Protein AF-A0A177A694-F1 (afdb_monomer_lite)

Structure (mmCIF, N/CA/C/O backbone):
data_AF-A0A177A694-F1
#
_entry.id   AF-A0A177A694-F1
#
loop_
_atom_site.group_PDB
_atom_site.id
_atom_site.type_symbol
_atom_site.label_atom_id
_atom_site.label_alt_id
_atom_site.label_comp_id
_atom_site.label_asym_id
_atom_site.label_entity_id
_atom_site.label_seq_id
_atom_site.pdbx_PDB_ins_code
_atom_site.Cartn_x
_atom_site.Cartn_y
_atom_site.Cartn_z
_atom_site.occupancy
_atom_site.B_iso_or_equiv
_atom_site.auth_seq_id
_atom_site.auth_comp_id
_atom_site.auth_asym_id
_atom_site.auth_atom_id
_atom_site.pdbx_PDB_model_num
ATOM 1 N N . MET A 1 1 ? -14.728 -11.538 -2.551 1.00 58.84 1 MET A N 1
ATOM 2 C CA . MET A 1 1 ? -14.208 -10.748 -1.412 1.00 58.84 1 MET A CA 1
ATOM 3 C C . MET A 1 1 ? -14.975 -11.056 -0.121 1.00 58.84 1 MET A C 1
ATOM 5 O O . MET A 1 1 ? -15.724 -10.217 0.362 1.00 58.84 1 MET A O 1
ATOM 9 N N . THR A 1 2 ? -14.828 -12.260 0.438 1.00 71.44 2 THR A N 1
ATOM 10 C CA . THR A 1 2 ? -15.515 -12.631 1.696 1.00 71.44 2 THR A CA 1
ATOM 11 C C . THR A 1 2 ?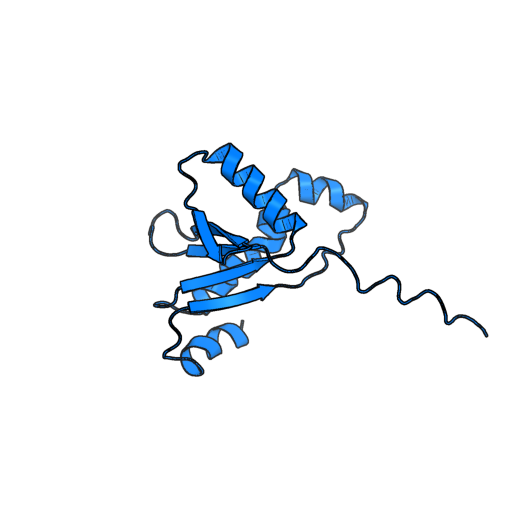 -14.615 -12.390 2.909 1.00 71.44 2 THR A C 1
ATOM 13 O O . THR A 1 2 ? -15.070 -11.843 3.903 1.00 71.44 2 THR A O 1
ATOM 16 N N . LEU A 1 3 ? -13.315 -12.686 2.786 1.00 77.69 3 LEU A N 1
ATOM 17 C CA . LEU A 1 3 ? -12.338 -12.555 3.872 1.00 77.69 3 LEU A CA 1
ATOM 18 C C . LEU A 1 3 ? -12.179 -11.106 4.368 1.00 77.69 3 LEU A C 1
ATOM 20 O O . LEU A 1 3 ? -12.255 -10.853 5.562 1.00 77.69 3 LEU A O 1
ATOM 24 N N . CYS A 1 4 ? -12.020 -10.145 3.453 1.00 84.56 4 CYS A N 1
ATOM 25 C CA . CYS A 1 4 ? -11.772 -8.736 3.791 1.00 84.56 4 CYS A CA 1
ATOM 26 C C . CYS A 1 4 ? -12.934 -8.103 4.564 1.00 84.56 4 CYS A C 1
ATOM 28 O O . CYS A 1 4 ? -12.708 -7.309 5.470 1.00 84.56 4 CYS A O 1
ATOM 30 N N . ARG A 1 5 ? -14.168 -8.522 4.259 1.00 84.50 5 ARG A N 1
ATOM 31 C CA . ARG A 1 5 ? -15.379 -8.043 4.938 1.00 84.50 5 ARG A CA 1
ATOM 32 C C . ARG A 1 5 ? -15.486 -8.542 6.378 1.00 84.50 5 ARG A C 1
ATOM 34 O O . ARG A 1 5 ? -16.058 -7.851 7.207 1.00 84.50 5 ARG A O 1
ATOM 41 N N . MET A 1 6 ? -14.903 -9.702 6.682 1.00 87.25 6 MET A N 1
ATOM 42 C CA . MET A 1 6 ? -14.892 -10.256 8.041 1.00 87.25 6 MET A CA 1
ATOM 43 C C . MET A 1 6 ? -13.881 -9.552 8.953 1.00 87.25 6 MET A C 1
ATOM 45 O O . MET A 1 6 ? -14.015 -9.607 10.171 1.00 87.25 6 MET A O 1
ATOM 49 N N . VAL A 1 7 ? -12.864 -8.887 8.395 1.00 86.12 7 VAL A N 1
ATOM 50 C CA . VAL A 1 7 ? -11.809 -8.225 9.179 1.00 86.12 7 VAL A CA 1
ATOM 51 C C . VAL A 1 7 ? -12.364 -7.171 10.151 1.00 86.12 7 VAL A C 1
ATOM 53 O O . VAL A 1 7 ? -12.038 -7.268 11.333 1.00 86.12 7 VAL A O 1
ATOM 56 N N . PRO A 1 8 ? -13.211 -6.203 9.735 1.00 84.38 8 PRO A N 1
ATOM 57 C CA . PRO A 1 8 ? -13.824 -5.261 10.674 1.00 84.38 8 PRO A CA 1
ATOM 58 C C . PRO A 1 8 ? -14.607 -5.929 11.809 1.00 84.38 8 PRO A C 1
ATOM 60 O O . PRO A 1 8 ? -14.597 -5.424 12.927 1.00 84.38 8 PRO A O 1
ATOM 63 N N . GLU A 1 9 ? -15.287 -7.042 11.524 1.00 86.69 9 GLU A N 1
ATOM 64 C CA . GLU A 1 9 ? -16.129 -7.749 12.495 1.00 86.69 9 GLU A CA 1
ATOM 65 C C . GLU A 1 9 ? -15.291 -8.517 13.521 1.00 86.69 9 GLU A C 1
ATOM 67 O O . GLU A 1 9 ? -15.571 -8.475 14.717 1.00 86.69 9 GLU A O 1
ATOM 72 N N . LEU A 1 10 ? -14.242 -9.202 13.059 1.00 89.38 10 LEU A N 1
ATOM 73 C CA . LEU A 1 10 ? -13.354 -10.001 13.905 1.00 89.38 10 LEU A CA 1
ATOM 74 C C . LEU A 1 10 ? -12.368 -9.141 14.700 1.00 89.38 10 LEU A C 1
ATOM 76 O O . LEU A 1 10 ? -11.948 -9.527 15.790 1.00 89.38 10 LEU A O 1
ATOM 80 N N . PHE A 1 11 ? -12.001 -7.976 14.165 1.00 87.19 11 PHE A N 1
ATOM 81 C CA . PHE A 1 11 ? -10.968 -7.107 14.723 1.00 87.19 11 PHE A CA 1
ATOM 82 C C . PHE A 1 11 ? -11.445 -5.648 14.854 1.00 87.19 11 PHE A C 1
ATOM 84 O O . PHE A 1 11 ? -10.816 -4.734 14.312 1.00 87.19 11 PHE A O 1
ATOM 91 N N . PRO A 1 12 ? -12.525 -5.384 15.613 1.00 87.12 12 PRO A N 1
ATOM 92 C CA . PRO A 1 12 ? -13.201 -4.082 15.631 1.00 87.12 12 PRO A CA 1
ATOM 93 C C . PRO A 1 12 ? -12.375 -2.944 16.250 1.00 87.12 12 PRO A C 1
ATOM 95 O O . PRO A 1 12 ? -12.703 -1.773 16.077 1.00 87.12 12 PRO A O 1
ATOM 98 N N . HIS A 1 13 ? -11.313 -3.268 16.990 1.00 89.38 13 HIS A N 1
ATOM 99 C CA . HIS A 1 13 ? -10.477 -2.291 17.699 1.00 89.38 13 HIS A CA 1
ATOM 100 C C . HIS A 1 13 ? -9.070 -2.149 17.117 1.00 89.38 13 HIS A C 1
ATOM 102 O O . HIS A 1 13 ? -8.253 -1.397 17.654 1.00 89.38 13 HIS A O 1
ATOM 108 N N . VAL A 1 14 ? -8.771 -2.857 16.027 1.00 89.31 14 VAL A N 1
ATOM 109 C CA . VAL A 1 14 ? -7.504 -2.687 15.320 1.00 89.31 14 VAL A CA 1
ATOM 110 C C . VAL A 1 14 ? -7.494 -1.304 14.678 1.00 89.31 14 VAL A C 1
ATOM 112 O O . VAL A 1 14 ? -8.445 -0.931 14.000 1.00 89.31 14 VAL A O 1
ATOM 115 N N . ARG A 1 15 ? -6.429 -0.532 14.915 1.00 89.81 15 ARG A N 1
ATOM 116 C CA . ARG A 1 15 ? -6.238 0.810 14.332 1.00 89.81 15 ARG A CA 1
ATOM 117 C C . ARG A 1 15 ? -5.376 0.791 13.077 1.00 89.81 15 ARG A C 1
ATOM 119 O O . ARG A 1 15 ? -5.558 1.635 12.208 1.00 89.81 15 ARG A O 1
ATOM 126 N N . GLN A 1 16 ? -4.473 -0.177 12.994 1.00 91.19 16 GLN A N 1
ATOM 127 C CA . GLN A 1 16 ? -3.554 -0.360 11.885 1.00 91.19 16 GLN A CA 1
ATOM 128 C C . GLN A 1 16 ? -3.575 -1.826 11.472 1.00 91.19 16 GLN A C 1
ATOM 130 O O . GLN A 1 16 ? -3.440 -2.709 12.319 1.00 91.19 16 GLN A O 1
ATOM 135 N N . LEU A 1 17 ? -3.777 -2.070 10.185 1.00 91.44 17 LEU A N 1
ATOM 136 C CA . LEU A 1 17 ? -3.782 -3.400 9.606 1.00 91.44 17 LEU A CA 1
ATOM 137 C C . LEU A 1 17 ? -2.674 -3.503 8.566 1.00 91.44 17 LEU A C 1
ATOM 139 O O . LEU A 1 17 ? -2.749 -2.871 7.511 1.00 91.44 17 LEU A O 1
ATOM 143 N N . ASP A 1 18 ? -1.699 -4.354 8.859 1.00 91.56 18 ASP A N 1
ATOM 144 C CA . ASP A 1 18 ? -0.606 -4.652 7.947 1.00 91.56 18 ASP A CA 1
ATOM 145 C C . ASP A 1 18 ? -0.897 -5.964 7.220 1.00 91.56 18 ASP A C 1
ATOM 147 O O . ASP A 1 18 ? -1.131 -7.002 7.844 1.00 91.56 18 ASP A O 1
ATOM 151 N N . ILE A 1 19 ? -0.900 -5.922 5.892 1.00 90.19 19 ILE A N 1
ATOM 152 C CA . ILE A 1 19 ? -1.158 -7.081 5.040 1.00 90.19 19 ILE A CA 1
ATOM 153 C C . ILE A 1 19 ? 0.062 -7.291 4.160 1.00 90.19 19 ILE A C 1
ATOM 155 O O . ILE A 1 19 ? 0.432 -6.412 3.390 1.00 90.19 19 ILE A O 1
ATOM 159 N N . ASN A 1 20 ? 0.670 -8.470 4.246 1.00 88.75 20 ASN A N 1
ATOM 160 C CA . ASN A 1 20 ? 1.774 -8.846 3.373 1.00 88.75 20 ASN A CA 1
ATOM 161 C C . ASN A 1 20 ? 1.256 -9.698 2.213 1.00 88.75 20 ASN A C 1
ATOM 163 O O . ASN A 1 20 ? 0.677 -10.764 2.438 1.00 88.75 20 ASN A O 1
ATOM 167 N N . ILE A 1 21 ? 1.447 -9.225 0.982 1.00 83.06 21 ILE A N 1
ATOM 168 C CA . ILE A 1 21 ? 0.999 -9.905 -0.231 1.00 83.06 21 ILE A CA 1
ATOM 169 C C . ILE A 1 21 ? 2.194 -10.580 -0.890 1.00 83.06 21 ILE A C 1
ATOM 171 O O . ILE A 1 21 ? 3.087 -9.938 -1.442 1.00 83.06 21 ILE A O 1
ATOM 175 N N . LEU A 1 22 ? 2.163 -11.910 -0.868 1.00 78.06 22 LEU A N 1
ATOM 176 C CA . LEU A 1 22 ? 3.105 -12.765 -1.577 1.00 78.06 22 LEU A CA 1
ATOM 177 C C . LEU A 1 22 ? 2.405 -13.327 -2.810 1.00 78.06 22 LEU A C 1
ATOM 179 O O . LEU A 1 22 ? 1.366 -13.978 -2.691 1.00 78.06 22 LEU A O 1
ATOM 183 N N . GLY A 1 23 ? 2.963 -13.084 -3.991 1.00 70.31 23 GLY A N 1
ATOM 184 C CA . GLY A 1 23 ? 2.379 -13.556 -5.240 1.00 70.31 23 GLY A CA 1
ATOM 185 C C . GLY A 1 23 ? 3.424 -13.709 -6.332 1.00 70.31 23 GLY A C 1
ATOM 186 O O . GLY A 1 23 ? 4.311 -12.881 -6.468 1.00 70.31 23 GLY A O 1
ATOM 187 N N . GLU A 1 24 ? 3.328 -14.773 -7.119 1.00 70.75 24 GLU A N 1
ATOM 188 C CA . GLU A 1 24 ? 4.153 -14.959 -8.311 1.00 70.75 24 GLU A CA 1
ATOM 189 C C . GLU A 1 24 ? 3.306 -14.623 -9.541 1.00 70.75 24 GLU A C 1
ATOM 191 O O . GLU A 1 24 ? 2.282 -15.265 -9.791 1.00 70.75 24 GLU A O 1
ATOM 196 N N . LEU A 1 25 ? 3.725 -13.631 -10.330 1.00 66.31 25 LEU A N 1
ATOM 197 C CA . LEU A 1 25 ? 3.101 -13.383 -11.625 1.00 66.31 25 LEU A CA 1
ATOM 198 C C . LEU A 1 25 ? 3.704 -14.297 -12.684 1.00 66.31 25 LEU A C 1
ATOM 200 O O . LEU A 1 25 ? 4.781 -14.050 -13.221 1.00 66.31 25 LEU A O 1
ATOM 204 N N . ARG A 1 26 ? 2.952 -15.334 -13.046 1.00 68.00 26 ARG A N 1
ATOM 205 C CA . ARG A 1 26 ? 3.267 -16.181 -14.199 1.00 68.00 26 ARG A CA 1
ATOM 206 C C . ARG A 1 26 ? 2.717 -15.546 -15.466 1.00 68.00 26 ARG A C 1
ATOM 208 O O . ARG A 1 26 ? 1.629 -15.885 -15.930 1.00 68.00 26 ARG A O 1
ATOM 215 N N . LEU A 1 27 ? 3.463 -14.588 -16.002 1.00 62.62 27 LEU A N 1
ATOM 216 C CA . LEU A 1 27 ? 3.139 -13.967 -17.283 1.00 62.62 27 LEU A CA 1
ATOM 217 C C . LEU A 1 27 ? 3.554 -14.893 -18.425 1.00 62.62 27 LEU A C 1
ATOM 219 O O . LEU A 1 27 ? 4.589 -15.560 -18.361 1.00 62.62 27 LEU A O 1
ATOM 223 N N . ARG A 1 28 ? 2.758 -14.928 -19.498 1.00 66.56 28 ARG A N 1
ATOM 224 C CA . ARG A 1 28 ? 3.186 -15.624 -20.713 1.00 66.56 28 ARG A CA 1
ATOM 225 C C . ARG A 1 28 ? 4.385 -14.873 -21.314 1.00 66.56 28 ARG A C 1
ATOM 227 O O . ARG A 1 28 ? 4.380 -13.637 -21.264 1.00 66.56 28 ARG A O 1
ATOM 234 N N . PRO A 1 29 ? 5.394 -15.565 -21.874 1.00 63.53 29 PRO A N 1
ATOM 235 C CA . PRO A 1 29 ? 6.631 -14.929 -22.343 1.00 63.53 29 PRO A CA 1
ATOM 236 C C . PRO A 1 29 ? 6.413 -13.779 -23.337 1.00 63.53 29 PRO A C 1
ATOM 238 O O . PRO A 1 29 ? 7.114 -12.775 -23.290 1.00 63.53 29 PRO A O 1
ATOM 241 N N . ASP A 1 30 ? 5.404 -13.905 -24.195 1.00 67.50 30 ASP A N 1
ATOM 242 C CA . ASP A 1 30 ? 4.980 -12.918 -25.193 1.00 67.50 30 ASP A CA 1
ATOM 243 C C . ASP A 1 30 ? 4.288 -11.683 -24.591 1.00 67.50 30 ASP A C 1
ATOM 245 O O . ASP A 1 30 ? 4.237 -10.632 -25.222 1.00 67.50 30 ASP A O 1
ATOM 249 N N . THR A 1 31 ? 3.787 -11.788 -23.360 1.00 61.62 31 THR A N 1
ATOM 250 C CA . THR A 1 31 ? 3.075 -10.708 -22.654 1.00 61.62 31 THR A CA 1
ATOM 251 C C . THR A 1 31 ? 3.924 -9.992 -21.606 1.00 61.62 31 THR A C 1
ATOM 253 O O . THR A 1 31 ? 3.553 -8.908 -21.163 1.00 61.62 31 THR A O 1
ATOM 256 N N . HIS A 1 32 ? 5.070 -10.556 -21.216 1.00 63.00 32 HIS A N 1
ATOM 257 C CA . HIS A 1 32 ? 5.889 -10.046 -20.113 1.00 63.00 32 HIS A CA 1
ATOM 258 C C . HIS A 1 32 ? 6.388 -8.611 -20.356 1.00 63.00 32 HIS A C 1
ATOM 260 O O . HIS A 1 32 ? 6.212 -7.725 -19.521 1.00 63.00 32 HIS A O 1
ATOM 266 N N . SER A 1 33 ? 6.957 -8.357 -21.535 1.00 61.44 33 SER A N 1
ATOM 267 C CA . SER A 1 33 ? 7.435 -7.031 -21.942 1.00 61.44 33 SER A CA 1
ATOM 268 C C . SER A 1 33 ? 6.293 -6.019 -22.078 1.00 61.44 33 SER A C 1
ATOM 270 O O . SER A 1 33 ? 6.438 -4.870 -21.663 1.00 61.44 33 SER A O 1
ATOM 272 N N . THR A 1 34 ? 5.138 -6.443 -22.589 1.00 57.22 34 THR A N 1
ATOM 273 C CA . THR A 1 34 ? 3.952 -5.594 -22.768 1.00 57.22 34 THR A CA 1
ATOM 274 C C . THR A 1 34 ? 3.298 -5.208 -21.440 1.00 57.22 34 THR A C 1
ATOM 276 O O . THR A 1 34 ? 2.945 -4.047 -21.249 1.00 57.22 34 THR A O 1
ATOM 279 N N . VAL A 1 35 ? 3.183 -6.145 -20.493 1.00 60.72 35 VAL A N 1
ATOM 280 C CA . VAL A 1 35 ? 2.633 -5.888 -19.152 1.00 60.72 35 VAL A CA 1
ATOM 281 C C . VAL A 1 35 ? 3.521 -4.905 -18.390 1.00 60.72 35 VAL A C 1
ATOM 283 O O . VAL A 1 35 ? 3.014 -3.966 -17.786 1.00 60.72 35 VAL A O 1
ATOM 286 N N . ILE A 1 36 ? 4.845 -5.041 -18.467 1.00 63.56 36 ILE A N 1
ATOM 287 C CA . ILE A 1 36 ? 5.760 -4.089 -17.820 1.00 63.56 36 ILE A CA 1
ATOM 288 C C . ILE A 1 36 ? 5.682 -2.699 -18.478 1.00 63.56 36 ILE A C 1
ATOM 290 O O . ILE A 1 36 ? 5.643 -1.688 -17.771 1.00 63.56 36 ILE A O 1
ATOM 294 N N . ALA A 1 37 ? 5.627 -2.639 -19.813 1.00 56.34 37 ALA A N 1
ATOM 295 C CA . ALA A 1 37 ? 5.622 -1.385 -20.569 1.00 56.34 37 ALA A CA 1
ATOM 296 C C . ALA A 1 37 ? 4.325 -0.569 -20.417 1.00 56.34 37 ALA A C 1
ATOM 298 O O . ALA A 1 37 ? 4.376 0.657 -20.448 1.00 56.34 37 ALA A O 1
ATOM 299 N N . LEU A 1 38 ? 3.174 -1.220 -20.222 1.00 54.00 38 LEU A N 1
ATOM 300 C CA . LEU A 1 38 ? 1.858 -0.564 -20.170 1.00 54.00 38 LEU A CA 1
ATOM 301 C C . LEU A 1 38 ? 1.386 -0.201 -18.753 1.00 54.00 38 LEU A C 1
ATOM 303 O O . LEU A 1 38 ? 0.196 -0.008 -18.531 1.00 54.00 38 LEU A O 1
ATOM 307 N N . GLY A 1 39 ? 2.289 -0.140 -17.770 1.00 60.44 39 GLY A N 1
ATOM 308 C CA . GLY A 1 39 ? 1.887 0.106 -16.378 1.00 60.44 39 GLY A CA 1
ATOM 309 C C . GLY A 1 39 ? 1.199 -1.098 -15.729 1.00 60.44 39 GLY A C 1
ATOM 310 O O . GLY A 1 39 ? 0.595 -0.974 -14.669 1.00 60.44 39 GLY A O 1
ATOM 311 N N . GLY A 1 40 ? 1.341 -2.288 -16.313 1.00 65.94 40 GLY A N 1
ATOM 312 C CA . GLY A 1 40 ? 0.730 -3.512 -15.812 1.00 65.94 40 GLY A CA 1
ATOM 313 C C . GLY A 1 40 ? 1.206 -3.911 -14.420 1.00 65.94 40 GLY A C 1
ATOM 314 O O . GLY A 1 40 ? 0.494 -4.642 -13.756 1.00 65.94 40 GLY A O 1
ATOM 315 N N . ILE A 1 41 ? 2.328 -3.391 -13.911 1.00 68.00 41 ILE A N 1
ATOM 316 C CA . ILE A 1 41 ? 2.652 -3.549 -12.485 1.00 68.00 41 ILE A CA 1
ATOM 317 C C . ILE A 1 41 ? 1.578 -2.890 -11.607 1.00 68.00 41 ILE A C 1
ATOM 319 O O . ILE A 1 41 ? 1.100 -3.520 -10.671 1.00 68.00 41 ILE A O 1
ATOM 323 N N . GLU A 1 42 ? 1.149 -1.665 -11.922 1.00 72.56 42 GLU A N 1
ATOM 324 C CA . GLU A 1 42 ? 0.078 -1.005 -11.169 1.00 72.56 42 GLU A CA 1
ATOM 325 C C . GLU A 1 42 ? -1.244 -1.742 -11.357 1.00 72.56 42 GLU A C 1
ATOM 327 O O . GLU A 1 42 ? -1.878 -2.125 -10.383 1.00 72.56 42 GLU A O 1
ATOM 332 N N . THR A 1 43 ? -1.641 -2.029 -12.595 1.00 72.88 43 THR A N 1
ATOM 333 C CA . THR A 1 43 ? -2.941 -2.668 -12.842 1.00 72.88 43 THR A CA 1
ATOM 334 C C . THR A 1 43 ? -3.020 -4.095 -12.292 1.00 72.88 43 THR A C 1
ATOM 336 O O . THR A 1 43 ? -4.039 -4.475 -11.725 1.00 72.88 43 THR A O 1
ATOM 339 N N . VAL A 1 44 ? -1.962 -4.898 -12.442 1.00 75.12 44 VAL A N 1
ATOM 340 C CA . VAL A 1 44 ? -1.972 -6.321 -12.067 1.00 75.12 44 VAL A CA 1
ATOM 341 C C . VAL A 1 44 ? -1.745 -6.514 -10.569 1.00 75.12 44 VAL A C 1
ATOM 343 O O . VAL A 1 44 ? -2.394 -7.378 -9.982 1.00 75.12 44 VAL A O 1
ATOM 346 N N . PHE A 1 45 ? -0.859 -5.734 -9.937 1.00 78.31 45 PHE A N 1
ATOM 347 C CA . PHE A 1 45 ? -0.636 -5.848 -8.492 1.00 78.31 45 PHE A CA 1
ATOM 348 C C . PHE A 1 45 ? -1.554 -4.947 -7.677 1.00 78.31 45 PHE A C 1
ATOM 350 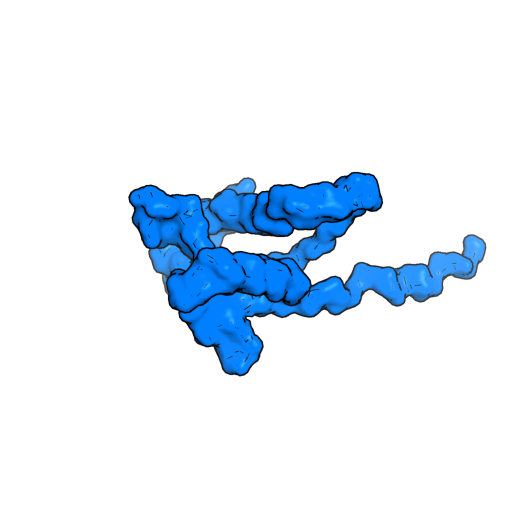O O . PHE A 1 45 ? -2.126 -5.415 -6.696 1.00 78.31 45 PHE A O 1
ATOM 357 N N . LEU A 1 46 ? -1.690 -3.669 -8.045 1.00 85.81 46 LEU A N 1
ATOM 358 C CA . LEU A 1 46 ? -2.460 -2.725 -7.237 1.00 85.81 46 LEU A CA 1
ATOM 359 C C . LEU A 1 46 ? -3.956 -2.879 -7.469 1.00 85.81 46 LEU A C 1
ATOM 361 O O . LEU A 1 46 ? -4.674 -2.840 -6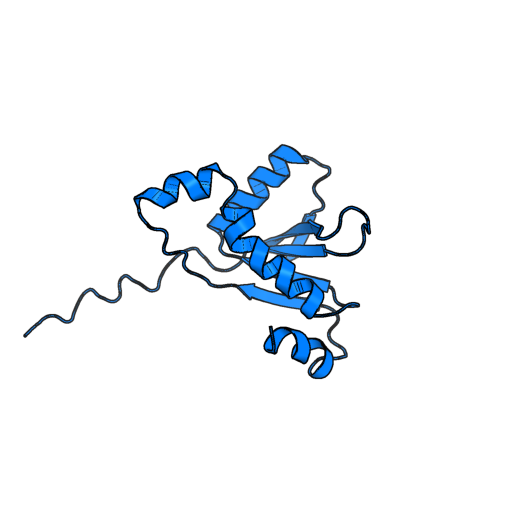.487 1.00 85.81 46 LEU A O 1
ATOM 365 N N . GLY A 1 47 ? -4.435 -3.158 -8.684 1.00 86.50 47 GLY A N 1
ATOM 366 C CA . GLY A 1 47 ? -5.878 -3.294 -8.954 1.00 86.50 47 GLY A CA 1
ATOM 367 C C . GLY A 1 47 ? -6.633 -4.175 -7.937 1.00 86.50 47 GLY A C 1
ATOM 368 O O . GLY A 1 47 ? -7.558 -3.694 -7.284 1.00 86.50 47 GLY A O 1
ATOM 369 N N . PRO A 1 48 ? -6.200 -5.426 -7.684 1.00 86.19 48 PRO A N 1
ATOM 370 C CA . PRO A 1 48 ? -6.816 -6.272 -6.657 1.00 86.19 48 PRO A CA 1
ATOM 371 C C . PRO A 1 48 ? -6.716 -5.717 -5.224 1.00 86.19 48 PRO A C 1
ATOM 373 O O . PRO A 1 48 ? -7.582 -5.987 -4.391 1.00 86.19 48 PRO A O 1
ATOM 376 N N . ILE A 1 49 ? -5.656 -4.964 -4.916 1.00 89.50 49 ILE A N 1
ATOM 377 C CA . ILE A 1 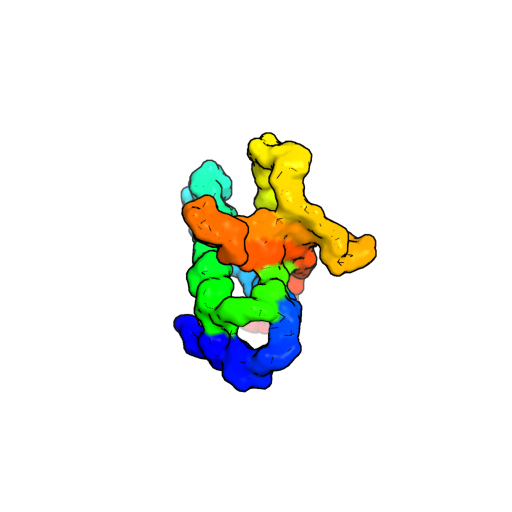49 ? -5.474 -4.287 -3.624 1.00 89.50 49 ILE A CA 1
ATOM 378 C C . ILE A 1 49 ? -6.450 -3.114 -3.507 1.00 89.50 49 ILE A C 1
ATOM 380 O O . ILE A 1 49 ? -7.077 -2.938 -2.464 1.00 89.50 49 ILE A O 1
ATOM 384 N N . GLU A 1 50 ? -6.610 -2.344 -4.578 1.00 90.06 50 GLU A N 1
ATOM 385 C CA . GLU A 1 50 ? -7.516 -1.205 -4.659 1.00 90.06 50 GLU A CA 1
ATOM 386 C C . GLU A 1 50 ? -8.981 -1.649 -4.523 1.00 90.06 50 GLU A C 1
ATOM 388 O O . GLU A 1 50 ? -9.753 -0.969 -3.855 1.00 90.06 50 GLU A O 1
ATOM 393 N N . ASP A 1 51 ? -9.340 -2.838 -5.018 1.00 88.19 51 ASP A N 1
ATOM 394 C CA . ASP A 1 51 ? -10.642 -3.469 -4.752 1.00 88.19 51 ASP A CA 1
ATOM 395 C C . ASP A 1 51 ? -10.783 -3.947 -3.293 1.00 88.19 51 ASP A C 1
ATOM 397 O O . ASP A 1 51 ? -11.861 -3.884 -2.691 1.00 88.19 51 ASP A O 1
ATOM 401 N N . MET A 1 52 ? -9.692 -4.449 -2.706 1.00 89.94 52 MET A N 1
ATOM 402 C CA . MET A 1 52 ? -9.669 -5.005 -1.353 1.00 89.94 52 MET A CA 1
ATOM 403 C C . MET A 1 52 ? -9.812 -3.935 -0.267 1.00 89.94 52 MET A C 1
ATOM 405 O O . MET A 1 52 ? -10.545 -4.149 0.701 1.00 89.94 52 MET A O 1
ATOM 409 N N . VAL A 1 53 ? -9.092 -2.816 -0.381 1.00 90.75 53 VAL A N 1
ATOM 410 C CA . VAL A 1 53 ? -8.989 -1.802 0.683 1.00 90.75 53 VAL A CA 1
ATOM 411 C C . VAL A 1 53 ? -10.356 -1.239 1.098 1.00 90.75 53 VAL A C 1
ATOM 413 O O . VAL A 1 53 ? -10.640 -1.242 2.297 1.00 90.75 53 VAL A O 1
ATOM 416 N N . PRO A 1 54 ? -11.265 -0.859 0.180 1.00 89.00 54 PRO A N 1
ATOM 417 C CA . PRO A 1 54 ? -12.617 -0.441 0.546 1.00 89.00 54 PRO A CA 1
ATOM 418 C C . PRO A 1 54 ? -13.393 -1.529 1.299 1.00 89.00 54 PRO A C 1
ATOM 420 O O . PRO A 1 54 ? -14.133 -1.234 2.238 1.00 89.00 54 PRO A O 1
ATOM 423 N N . ALA A 1 55 ? -13.202 -2.802 0.932 1.00 89.38 55 ALA A N 1
ATOM 424 C CA . ALA A 1 55 ? -13.864 -3.931 1.583 1.00 89.38 55 ALA A CA 1
ATOM 425 C C . ALA A 1 55 ? -13.333 -4.208 2.997 1.00 89.38 55 ALA A C 1
ATOM 427 O O . ALA A 1 55 ? -14.026 -4.865 3.775 1.00 89.38 55 ALA A O 1
ATOM 428 N N . LEU A 1 56 ? -12.143 -3.702 3.340 1.00 88.69 56 LEU A N 1
ATOM 429 C CA . LEU A 1 56 ? -11.648 -3.718 4.711 1.00 88.69 56 LEU A CA 1
ATOM 430 C C . LEU A 1 56 ? -12.421 -2.739 5.590 1.00 88.69 56 LEU A C 1
ATOM 432 O O . LEU A 1 56 ? -12.374 -2.913 6.795 1.00 88.69 56 LEU A O 1
ATOM 436 N N . GLY A 1 57 ? -13.160 -1.768 5.054 1.00 84.38 57 GLY A N 1
ATOM 437 C CA . GLY A 1 57 ? -13.962 -0.821 5.829 1.00 84.38 57 GLY A CA 1
ATOM 438 C C . GLY A 1 57 ? -13.157 0.333 6.454 1.00 84.38 57 GLY A C 1
ATOM 439 O O . GLY A 1 57 ? -11.930 0.271 6.537 1.00 84.38 57 GLY A O 1
ATOM 440 N N . PRO A 1 58 ? -13.845 1.405 6.887 1.00 83.69 58 PRO A N 1
ATOM 441 C CA . PRO A 1 58 ? -13.216 2.659 7.297 1.00 83.69 58 PRO A CA 1
ATOM 442 C C . PRO A 1 58 ? -12.610 2.611 8.709 1.00 83.69 58 PRO A C 1
ATOM 444 O O . PRO A 1 58 ? -12.821 1.670 9.476 1.00 83.69 58 PRO A O 1
ATOM 447 N N . GLY A 1 59 ? -11.898 3.684 9.072 1.00 83.12 59 GLY A N 1
ATOM 448 C CA . GLY A 1 59 ? -11.417 3.932 10.439 1.00 83.12 59 GLY A CA 1
ATOM 449 C C . GLY A 1 59 ? -10.114 3.221 10.808 1.00 83.12 59 GLY A C 1
ATOM 450 O O . GLY A 1 59 ? -9.670 3.315 11.950 1.00 83.12 59 GLY A O 1
ATOM 451 N N . ARG A 1 60 ? -9.499 2.533 9.844 1.00 88.19 60 ARG A N 1
ATOM 452 C CA . ARG A 1 60 ? -8.211 1.858 9.986 1.00 88.19 60 ARG A CA 1
ATOM 453 C C . ARG A 1 60 ? -7.198 2.420 9.015 1.00 88.19 60 ARG A C 1
ATOM 455 O O . ARG A 1 60 ? -7.506 2.642 7.848 1.00 88.19 60 ARG A O 1
ATOM 462 N N . GLU A 1 61 ? -5.978 2.574 9.501 1.00 92.12 61 GLU A N 1
ATOM 463 C CA . GLU A 1 61 ? -4.827 2.674 8.624 1.00 92.12 61 GLU A CA 1
ATOM 464 C C . GLU A 1 61 ? -4.548 1.288 8.031 1.00 92.12 61 GLU A C 1
ATOM 466 O O . GLU A 1 61 ? -4.500 0.292 8.755 1.00 92.12 61 GLU A O 1
ATOM 471 N N . VAL A 1 62 ? -4.392 1.217 6.712 1.00 93.38 62 VAL A N 1
ATOM 472 C CA . VAL A 1 62 ? -4.040 -0.017 6.008 1.00 93.38 62 VAL A CA 1
ATOM 473 C C . VAL A 1 62 ? -2.654 0.157 5.409 1.00 93.38 62 VAL A C 1
ATOM 475 O O . VAL A 1 62 ? -2.409 1.128 4.693 1.00 93.38 62 VAL A O 1
ATOM 478 N N . CYS A 1 63 ? -1.763 -0.785 5.699 1.00 94.25 63 CYS A N 1
ATOM 479 C CA . CYS A 1 63 ? -0.425 -0.855 5.131 1.00 94.25 63 CYS A CA 1
ATOM 480 C C . CYS A 1 63 ? -0.280 -2.177 4.377 1.00 94.25 63 CYS A C 1
ATOM 482 O O . CYS A 1 63 ? -0.4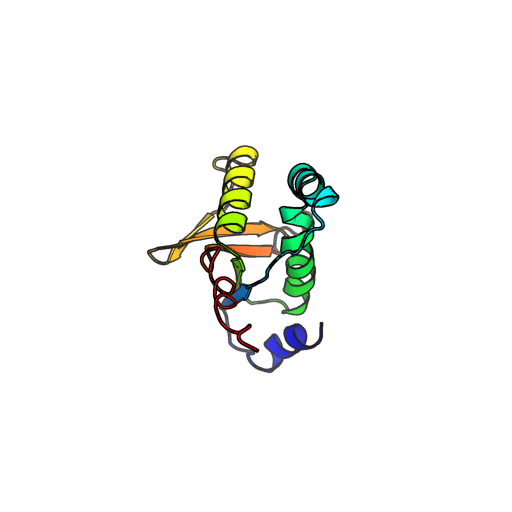96 -3.251 4.936 1.00 94.25 63 CYS A O 1
ATOM 484 N N . ILE A 1 64 ? 0.047 -2.104 3.093 1.00 93.38 64 ILE A N 1
ATOM 485 C CA . ILE A 1 64 ? 0.186 -3.265 2.224 1.00 93.38 64 ILE A CA 1
ATOM 486 C C . ILE A 1 64 ? 1.660 -3.437 1.879 1.00 93.38 64 ILE A C 1
ATOM 488 O O . ILE A 1 64 ? 2.243 -2.611 1.176 1.00 93.38 64 ILE A O 1
ATOM 492 N N . ALA A 1 65 ? 2.252 -4.521 2.366 1.00 92.00 65 ALA A N 1
ATOM 493 C CA . ALA A 1 65 ? 3.589 -4.926 1.978 1.00 92.00 65 ALA A CA 1
ATOM 494 C C . ALA A 1 65 ? 3.512 -5.725 0.671 1.00 92.00 65 ALA A C 1
ATOM 496 O O . ALA A 1 65 ? 2.751 -6.692 0.574 1.00 92.00 65 ALA A O 1
ATOM 497 N N . ILE A 1 66 ? 4.285 -5.311 -0.330 1.00 88.25 66 ILE A N 1
ATOM 498 C CA . ILE A 1 66 ? 4.394 -5.985 -1.632 1.00 88.25 66 ILE A CA 1
ATOM 499 C C . ILE A 1 66 ? 5.837 -6.422 -1.876 1.00 88.25 66 ILE A C 1
ATOM 501 O O . ILE A 1 66 ? 6.755 -5.946 -1.217 1.00 88.25 66 ILE A O 1
ATOM 505 N N . GLN A 1 67 ? 6.040 -7.335 -2.822 1.00 85.81 67 GLN A N 1
ATOM 506 C CA . GLN A 1 67 ? 7.370 -7.828 -3.188 1.00 85.81 67 GLN A CA 1
ATOM 507 C C . GLN A 1 67 ? 8.374 -6.707 -3.474 1.00 85.81 67 GLN A C 1
ATOM 509 O O . GLN A 1 67 ? 8.026 -5.709 -4.109 1.00 85.81 67 GLN A O 1
ATOM 514 N N . GLN A 1 68 ? 9.619 -6.909 -3.039 1.00 85.56 68 GLN A N 1
ATOM 515 C CA . GLN A 1 68 ? 10.695 -5.919 -3.095 1.00 85.56 68 GLN A CA 1
ATOM 516 C C . GLN A 1 68 ? 10.864 -5.271 -4.472 1.00 85.56 68 GLN A C 1
ATOM 518 O O . GLN A 1 68 ? 10.879 -4.046 -4.586 1.00 85.56 68 GLN A O 1
ATOM 523 N N . MET A 1 69 ? 10.952 -6.044 -5.548 1.00 80.50 69 MET A N 1
ATOM 524 C CA . MET A 1 69 ? 11.148 -5.523 -6.900 1.00 80.50 69 MET A CA 1
ATOM 525 C C . MET A 1 69 ? 9.952 -4.682 -7.339 1.00 80.50 69 MET A C 1
ATOM 527 O O . MET A 1 69 ? 10.123 -3.637 -7.975 1.00 80.50 69 MET A O 1
ATOM 531 N N . VAL A 1 70 ? 8.742 -5.111 -6.979 1.00 82.94 70 VAL A N 1
ATOM 532 C CA . VAL A 1 70 ? 7.497 -4.398 -7.279 1.00 82.94 70 VAL A CA 1
ATOM 533 C C . VAL A 1 70 ? 7.458 -3.079 -6.515 1.00 82.94 70 VAL A C 1
ATOM 535 O O . VAL A 1 70 ? 7.211 -2.034 -7.119 1.00 82.94 70 VAL A O 1
ATOM 538 N N . PHE A 1 71 ? 7.772 -3.115 -5.218 1.00 89.31 71 PHE A N 1
ATOM 539 C CA . PHE A 1 71 ? 7.867 -1.939 -4.364 1.00 89.31 71 PHE A CA 1
ATOM 540 C C . PHE A 1 71 ? 8.854 -0.922 -4.931 1.00 89.31 71 PHE A C 1
ATOM 542 O O . PHE A 1 71 ? 8.461 0.207 -5.215 1.00 89.31 71 PHE A O 1
ATOM 549 N N . HIS A 1 72 ? 10.105 -1.322 -5.169 1.00 87.31 72 HIS A N 1
ATOM 550 C CA . HIS A 1 72 ? 11.145 -0.422 -5.666 1.00 87.31 72 HIS A CA 1
ATOM 551 C C . HIS A 1 72 ? 10.798 0.154 -7.040 1.00 87.31 72 HIS A C 1
ATOM 553 O O . HIS A 1 72 ? 10.982 1.348 -7.273 1.00 87.31 72 HIS A O 1
ATOM 559 N N . THR A 1 73 ? 10.241 -0.660 -7.941 1.00 85.50 73 THR A N 1
ATOM 560 C CA . THR A 1 73 ? 9.828 -0.187 -9.269 1.00 85.50 73 THR A CA 1
ATOM 561 C C . THR A 1 73 ? 8.719 0.859 -9.171 1.00 85.50 73 THR A C 1
ATOM 563 O O . THR A 1 73 ? 8.772 1.882 -9.855 1.00 85.50 73 THR A O 1
ATOM 566 N N . LEU A 1 74 ? 7.710 0.622 -8.327 1.00 88.31 74 LEU A N 1
ATOM 567 C CA . LEU A 1 74 ? 6.616 1.567 -8.117 1.00 88.31 74 LEU A CA 1
ATOM 568 C C . LEU A 1 74 ? 7.096 2.833 -7.413 1.00 88.31 74 LEU A C 1
ATOM 570 O O . LEU A 1 74 ? 6.782 3.930 -7.865 1.00 88.31 74 LEU A O 1
ATOM 574 N N . PHE A 1 75 ? 7.883 2.686 -6.350 1.00 90.56 75 PHE A N 1
ATOM 575 C CA . PHE A 1 75 ? 8.407 3.801 -5.579 1.00 90.56 75 PHE A CA 1
ATOM 576 C C . PHE A 1 75 ? 9.239 4.737 -6.455 1.00 90.56 75 PHE A C 1
ATOM 578 O O . PHE A 1 75 ? 8.966 5.932 -6.476 1.00 90.56 75 PHE A O 1
ATOM 585 N N . MET A 1 76 ? 10.175 4.205 -7.249 1.00 89.94 76 MET A N 1
ATOM 586 C CA . MET A 1 76 ? 10.994 5.021 -8.151 1.00 89.94 76 MET A CA 1
ATOM 587 C C . MET A 1 76 ? 10.144 5.754 -9.190 1.00 89.94 76 MET A C 1
ATOM 589 O O . MET A 1 76 ? 10.309 6.957 -9.365 1.00 89.94 76 MET A O 1
ATOM 593 N N . LYS A 1 77 ? 9.168 5.078 -9.809 1.00 88.56 77 LYS A N 1
ATOM 594 C CA . LYS A 1 77 ? 8.241 5.727 -10.751 1.00 88.56 77 LYS A CA 1
ATOM 595 C C . LYS A 1 77 ? 7.427 6.842 -10.094 1.00 88.56 77 LYS A C 1
ATOM 597 O O . LYS A 1 77 ? 7.238 7.899 -10.686 1.00 88.56 77 LYS A O 1
ATOM 602 N N . LYS A 1 78 ? 6.918 6.623 -8.880 1.00 89.69 78 LYS A N 1
ATOM 603 C CA . LYS A 1 78 ? 6.150 7.643 -8.151 1.00 89.69 78 LYS A CA 1
ATOM 604 C C . LYS A 1 78 ? 7.040 8.800 -7.713 1.00 89.69 78 LYS A C 1
ATOM 606 O O . LYS A 1 78 ? 6.622 9.946 -7.821 1.00 89.69 78 LYS A O 1
ATOM 611 N N . LEU A 1 79 ? 8.267 8.522 -7.293 1.00 91.62 79 LEU A N 1
ATOM 612 C CA . LEU A 1 79 ? 9.234 9.551 -6.940 1.00 91.62 79 LEU A CA 1
ATOM 613 C C . LEU A 1 79 ? 9.622 10.400 -8.160 1.00 91.62 79 LEU A C 1
ATOM 615 O O . LEU A 1 79 ? 9.712 11.614 -8.039 1.00 91.62 79 LEU A O 1
ATOM 619 N N . GLU A 1 80 ? 9.789 9.795 -9.338 1.00 92.62 80 GLU A N 1
ATOM 620 C CA . GLU A 1 80 ? 10.027 10.525 -10.592 1.00 92.62 80 GLU A CA 1
ATOM 621 C C . GLU A 1 80 ? 8.850 11.433 -10.976 1.00 92.62 80 GLU A C 1
ATOM 623 O O . GLU A 1 80 ? 9.062 12.546 -11.453 1.00 92.62 80 GLU A O 1
ATOM 628 N N . LEU A 1 81 ? 7.613 10.975 -10.760 1.00 90.88 81 LEU A N 1
ATOM 629 C CA . LEU A 1 81 ? 6.401 11.713 -11.129 1.00 90.88 81 LEU A CA 1
ATOM 630 C C . LEU A 1 81 ? 6.052 12.844 -10.155 1.00 90.88 81 LEU A C 1
ATOM 632 O O . LEU A 1 81 ? 5.658 13.922 -10.591 1.00 90.88 81 LEU A O 1
ATOM 636 N N . TYR A 1 82 ? 6.156 12.588 -8.851 1.00 90.69 82 TYR A N 1
ATOM 637 C CA . TYR A 1 82 ? 5.680 13.495 -7.800 1.00 90.69 82 TYR A CA 1
ATOM 638 C C . TYR A 1 82 ? 6.817 14.212 -7.060 1.00 90.69 82 TYR A C 1
ATOM 640 O O . TYR A 1 82 ? 6.579 15.204 -6.379 1.00 90.69 82 TYR A O 1
ATOM 648 N N . GLY A 1 83 ? 8.062 13.742 -7.172 1.00 92.88 83 GLY A N 1
ATOM 649 C CA . GLY A 1 83 ? 9.210 14.350 -6.503 1.00 92.88 83 GLY A CA 1
ATOM 650 C C . GLY A 1 83 ? 9.004 14.478 -4.993 1.00 92.88 83 GLY A C 1
ATOM 651 O O . GLY A 1 83 ? 8.739 13.498 -4.299 1.00 92.88 83 GLY A O 1
ATOM 652 N N . GLN A 1 84 ? 9.129 15.705 -4.483 1.00 90.62 84 GLN A N 1
ATOM 653 C CA . GLN A 1 84 ? 8.952 16.010 -3.059 1.00 90.62 84 GLN A CA 1
ATOM 654 C C . GLN A 1 84 ? 7.489 15.953 -2.595 1.00 90.62 84 GLN A C 1
ATOM 656 O O . GLN A 1 84 ? 7.254 15.828 -1.396 1.00 90.62 84 GLN A O 1
ATOM 661 N N . ASP A 1 85 ? 6.527 15.990 -3.520 1.00 92.25 85 ASP A N 1
ATOM 662 C CA . ASP A 1 85 ? 5.098 15.916 -3.203 1.00 92.25 85 ASP A CA 1
ATOM 663 C C . ASP A 1 85 ? 4.631 14.469 -2.962 1.00 92.25 85 ASP A C 1
ATOM 665 O O . ASP A 1 85 ? 3.495 14.232 -2.544 1.00 92.25 85 ASP A O 1
ATOM 669 N N . LEU A 1 86 ? 5.503 13.474 -3.184 1.00 93.38 86 LEU A N 1
ATOM 670 C CA . LEU A 1 86 ? 5.218 12.090 -2.827 1.00 93.38 86 LEU A CA 1
ATOM 671 C C . LEU A 1 86 ? 5.107 11.952 -1.303 1.00 93.38 86 LEU A C 1
ATOM 673 O O . LEU A 1 86 ? 6.106 11.964 -0.581 1.00 93.38 86 LEU A O 1
ATOM 677 N N . LYS A 1 87 ? 3.883 11.750 -0.807 1.00 94.50 87 LYS A N 1
ATOM 678 C CA . LYS A 1 87 ? 3.640 11.460 0.609 1.00 94.50 87 LYS A CA 1
ATOM 679 C C . LYS A 1 87 ? 4.274 10.118 0.986 1.00 94.50 87 LYS A C 1
ATOM 681 O O . LYS A 1 87 ? 3.809 9.055 0.574 1.00 94.50 87 LYS A O 1
ATOM 686 N N . GLN A 1 88 ? 5.312 10.184 1.810 1.00 94.31 88 GLN A N 1
ATOM 687 C CA . GLN A 1 88 ? 6.100 9.046 2.278 1.00 94.31 88 GLN A CA 1
ATOM 688 C C . GLN A 1 88 ? 6.398 9.159 3.774 1.00 94.31 88 GLN A C 1
ATOM 690 O O . GLN A 1 88 ? 6.331 10.247 4.344 1.00 94.31 88 GLN A O 1
ATOM 695 N N . ASP A 1 89 ? 6.712 8.031 4.403 1.00 93.94 89 ASP A N 1
ATOM 696 C CA . ASP A 1 89 ? 6.981 7.935 5.837 1.00 93.94 89 ASP A CA 1
ATOM 697 C C . ASP A 1 89 ? 7.981 6.804 6.141 1.00 93.94 89 ASP A C 1
ATOM 699 O O . ASP A 1 89 ? 8.124 5.852 5.364 1.00 93.94 89 ASP A O 1
ATOM 703 N N . ILE A 1 90 ? 8.661 6.896 7.285 1.00 90.88 90 ILE A N 1
ATOM 704 C CA . ILE A 1 90 ? 9.499 5.816 7.815 1.00 90.88 90 ILE A CA 1
ATOM 705 C C . ILE A 1 90 ? 8.568 4.849 8.543 1.00 90.88 90 ILE A C 1
ATOM 707 O O . ILE A 1 90 ? 8.081 5.140 9.632 1.00 90.88 90 ILE A O 1
ATOM 711 N N . TYR A 1 91 ? 8.309 3.691 7.937 1.00 87.56 91 TYR A N 1
ATOM 712 C CA . TYR A 1 91 ? 7.378 2.714 8.497 1.00 87.56 91 TYR A CA 1
ATOM 713 C C . TYR A 1 91 ? 7.969 1.990 9.710 1.00 87.56 91 TYR A C 1
ATOM 715 O O . TYR A 1 91 ? 7.319 1.798 10.735 1.00 87.56 91 TYR A O 1
ATOM 723 N N . ASN A 1 92 ? 9.228 1.583 9.585 1.00 82.62 92 ASN A N 1
ATOM 724 C CA . ASN A 1 92 ? 10.033 1.004 10.649 1.00 82.62 92 ASN A CA 1
ATOM 725 C C . ASN A 1 92 ? 11.515 1.331 10.362 1.00 82.62 92 ASN A C 1
ATOM 727 O O . ASN A 1 92 ? 11.807 1.898 9.308 1.00 82.62 92 ASN A O 1
ATOM 731 N N . PRO A 1 93 ? 12.471 0.992 11.249 1.00 82.12 93 PRO A N 1
ATOM 732 C CA . PRO A 1 93 ? 13.885 1.332 11.047 1.00 82.12 93 PRO A CA 1
ATOM 733 C C . PRO A 1 93 ? 14.514 0.814 9.744 1.00 82.12 93 PRO A C 1
ATOM 735 O O . PRO A 1 93 ? 15.602 1.255 9.385 1.00 82.12 93 PRO A O 1
ATOM 738 N N . TYR A 1 94 ? 13.858 -0.125 9.063 1.00 78.12 94 TYR A N 1
ATOM 739 C CA . TYR A 1 94 ? 14.350 -0.799 7.867 1.00 78.12 94 TYR A CA 1
ATOM 740 C C . TYR A 1 94 ? 13.557 -0.448 6.605 1.00 78.12 94 TYR A C 1
ATOM 742 O O . TYR A 1 94 ? 14.120 -0.508 5.517 1.00 78.12 94 TYR A O 1
ATOM 750 N N . ASN A 1 95 ? 12.287 -0.050 6.736 1.00 84.75 95 ASN A N 1
ATOM 751 C CA . ASN A 1 95 ? 11.380 0.093 5.601 1.00 84.75 95 ASN A CA 1
ATOM 752 C C . ASN A 1 95 ? 10.781 1.496 5.527 1.00 84.75 95 ASN A C 1
ATOM 754 O O . ASN A 1 95 ? 10.255 2.035 6.505 1.00 84.75 95 ASN A O 1
ATOM 758 N N . ILE A 1 96 ? 10.777 2.039 4.314 1.00 91.94 96 ILE A N 1
ATOM 759 C CA . ILE A 1 96 ? 9.966 3.197 3.948 1.00 91.94 96 ILE A CA 1
ATOM 760 C C . ILE A 1 96 ? 8.592 2.739 3.454 1.00 91.94 96 ILE A C 1
ATOM 762 O O . ILE A 1 96 ? 8.406 1.600 3.015 1.00 91.94 96 ILE A O 1
ATOM 766 N N . ARG A 1 97 ? 7.622 3.646 3.513 1.00 95.25 97 ARG A N 1
ATOM 767 C CA . ARG A 1 97 ? 6.307 3.473 2.898 1.00 95.25 97 ARG A CA 1
ATOM 768 C C . ARG A 1 97 ? 5.889 4.732 2.160 1.00 95.25 97 ARG A C 1
ATOM 770 O O . ARG A 1 97 ? 6.270 5.830 2.558 1.00 95.25 97 ARG A O 1
ATOM 777 N N . PHE A 1 98 ? 5.073 4.584 1.125 1.00 95.00 98 PHE A N 1
ATOM 778 C CA . PHE A 1 98 ? 4.468 5.712 0.419 1.00 95.00 98 PHE A CA 1
ATOM 779 C C . PHE A 1 98 ? 2.951 5.558 0.337 1.00 95.00 98 PHE A C 1
ATOM 781 O O . PHE A 1 98 ? 2.419 4.447 0.352 1.00 95.00 98 PHE A O 1
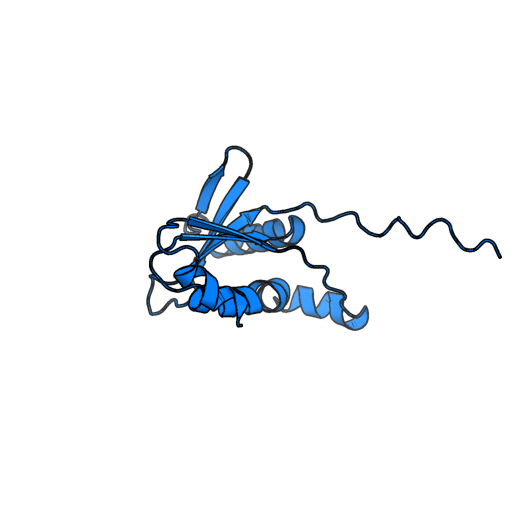ATOM 788 N N . TRP A 1 99 ? 2.248 6.685 0.327 1.00 94.00 99 TRP A N 1
ATOM 789 C CA . TRP A 1 99 ? 0.792 6.725 0.311 1.00 94.00 99 TRP A CA 1
ATOM 790 C C . TRP A 1 99 ? 0.270 6.550 -1.113 1.00 94.00 99 TRP A C 1
ATOM 792 O O . TRP A 1 99 ? 0.712 7.240 -2.033 1.00 94.00 99 TRP A O 1
ATOM 802 N N . LYS A 1 100 ? -0.708 5.660 -1.283 1.00 91.81 100 LYS A N 1
ATOM 803 C CA . LYS A 1 100 ? -1.482 5.508 -2.511 1.00 91.81 100 LYS A CA 1
ATOM 804 C C . LYS A 1 100 ? -2.921 5.927 -2.254 1.00 91.81 100 LYS A C 1
ATOM 806 O O . LYS A 1 100 ? -3.638 5.320 -1.462 1.00 91.81 100 LYS A O 1
ATOM 811 N N . GLU A 1 101 ? -3.337 6.966 -2.958 1.00 90.38 101 GLU A N 1
ATOM 812 C CA . GLU A 1 101 ? -4.720 7.428 -2.980 1.00 90.38 101 GLU A CA 1
ATOM 813 C C . GLU A 1 101 ? -5.581 6.531 -3.882 1.00 90.38 101 GLU A C 1
ATOM 815 O O . GLU A 1 101 ? -5.114 6.065 -4.930 1.00 90.38 101 GLU A O 1
ATOM 820 N N . LEU A 1 102 ? -6.815 6.265 -3.446 1.00 86.50 102 LEU A N 1
ATOM 821 C CA . LEU A 1 102 ? -7.805 5.439 -4.149 1.00 86.50 102 LEU A CA 1
ATOM 822 C C . LEU A 1 102 ? -8.874 6.273 -4.853 1.00 86.50 102 LEU A C 1
ATOM 824 O O . LEU A 1 102 ? -9.321 5.899 -5.931 1.00 86.50 102 LEU A O 1
ATOM 828 N N . ASP A 1 103 ? -9.275 7.387 -4.245 1.00 77.56 103 ASP A N 1
ATOM 829 C CA . ASP A 1 103 ? -10.265 8.308 -4.795 1.00 77.56 103 ASP A CA 1
ATOM 830 C C . ASP A 1 103 ? -9.726 9.746 -4.688 1.00 77.56 103 ASP A C 1
ATOM 832 O O . ASP A 1 103 ? -9.826 10.347 -3.613 1.00 77.56 103 ASP A O 1
ATOM 836 N N . PRO A 1 104 ? -9.137 10.288 -5.771 1.00 62.62 104 PRO A N 1
ATOM 837 C CA . PRO A 1 104 ? -8.587 11.641 -5.779 1.00 62.62 104 PRO A CA 1
ATOM 838 C C . PRO A 1 104 ? -9.656 12.735 -5.646 1.00 62.62 104 PRO A C 1
ATOM 840 O O . PRO A 1 104 ? -9.318 13.863 -5.293 1.00 62.62 104 PRO A O 1
ATOM 843 N N . ASP A 1 105 ? -10.937 12.421 -5.873 1.00 65.56 105 ASP A N 1
ATOM 844 C CA . ASP A 1 105 ? -12.029 13.382 -5.701 1.00 65.56 105 ASP A CA 1
ATOM 845 C C . ASP A 1 105 ? -12.482 13.477 -4.230 1.00 65.56 105 ASP A C 1
ATOM 847 O O . ASP A 1 105 ? -13.030 14.501 -3.816 1.00 65.56 105 ASP A O 1
ATOM 851 N N . ASN A 1 106 ? -12.221 12.444 -3.414 1.00 59.25 106 ASN A N 1
ATOM 852 C CA . ASN A 1 106 ? -12.557 12.420 -1.984 1.00 59.25 106 ASN A CA 1
ATOM 853 C C . ASN A 1 106 ? -11.366 12.537 -1.026 1.00 59.25 106 ASN A C 1
ATOM 855 O O . ASN A 1 106 ? -11.608 12.646 0.178 1.00 59.25 106 ASN A O 1
ATOM 859 N N . GLY A 1 107 ? -10.111 12.519 -1.491 1.00 57.34 107 GLY A N 1
ATOM 860 C CA . GLY A 1 107 ? -8.909 12.925 -0.735 1.00 57.34 107 GLY A CA 1
ATOM 861 C C . GLY A 1 107 ? -8.508 12.068 0.481 1.00 57.34 107 GLY A C 1
ATOM 862 O O . GLY A 1 107 ? -7.386 12.141 0.982 1.00 57.34 107 GLY A O 1
ATOM 863 N N . LEU A 1 108 ? -9.444 11.288 1.021 1.00 67.25 108 LEU A N 1
ATOM 864 C CA . LEU A 1 108 ? -9.373 10.666 2.343 1.00 67.25 108 LEU A CA 1
ATOM 865 C C . LEU A 1 108 ? -9.271 9.143 2.270 1.00 67.25 108 LEU A C 1
ATOM 867 O O . LEU A 1 108 ? -8.945 8.511 3.274 1.00 67.25 108 LEU A O 1
ATOM 871 N N . LEU A 1 109 ? -9.545 8.548 1.105 1.00 84.44 109 LEU A N 1
ATOM 872 C CA . LEU A 1 109 ? -9.488 7.106 0.915 1.00 84.44 109 LEU A CA 1
ATOM 873 C C . LEU A 1 109 ? -8.172 6.717 0.240 1.00 84.44 109 LEU A C 1
ATOM 875 O O . LEU A 1 109 ? -7.901 7.080 -0.904 1.00 84.44 109 LEU A O 1
ATOM 879 N N . GLY A 1 110 ? -7.355 5.951 0.953 1.00 91.44 110 GLY A N 1
ATOM 880 C CA . GLY A 1 110 ? -6.086 5.443 0.453 1.00 91.44 110 GLY A CA 1
ATOM 881 C C . GLY A 1 110 ? -5.463 4.441 1.413 1.00 91.44 110 GLY A C 1
ATOM 882 O O . GLY A 1 110 ? -6.063 4.064 2.423 1.00 91.44 110 GLY A O 1
ATOM 883 N N . TYR A 1 111 ? -4.263 3.996 1.075 1.00 94.00 111 TYR A N 1
ATOM 884 C CA . TYR A 1 111 ? -3.508 3.020 1.846 1.00 94.00 111 TYR A CA 1
ATOM 885 C C . TYR A 1 111 ? -2.008 3.271 1.709 1.00 94.00 111 TYR A C 1
ATOM 887 O O . TYR A 1 111 ? -1.539 3.900 0.759 1.00 94.00 111 TYR A O 1
ATOM 895 N N . TRP A 1 112 ? -1.242 2.774 2.671 1.00 95.44 112 TRP A N 1
ATOM 896 C CA . TRP A 1 112 ? 0.210 2.777 2.601 1.00 95.44 112 TRP A CA 1
ATOM 897 C C . TRP A 1 112 ? 0.708 1.556 1.839 1.00 95.44 112 TRP A C 1
ATOM 899 O O . TRP A 1 112 ? 0.185 0.457 2.007 1.00 95.44 112 TRP A O 1
ATOM 909 N N . ILE A 1 113 ? 1.752 1.743 1.041 1.00 94.38 113 ILE A N 1
ATOM 910 C CA . ILE A 1 113 ? 2.505 0.666 0.404 1.00 94.38 113 ILE A CA 1
ATOM 911 C C . ILE A 1 113 ? 3.887 0.649 1.039 1.00 94.38 113 ILE A C 1
ATOM 913 O O . ILE A 1 113 ? 4.549 1.686 1.072 1.00 94.38 113 ILE A O 1
ATOM 917 N N . CYS A 1 114 ? 4.321 -0.501 1.542 1.00 93.88 114 CYS A N 1
ATOM 918 C CA . CYS A 1 114 ? 5.643 -0.669 2.135 1.00 93.88 114 CYS A CA 1
ATOM 919 C C . CYS A 1 114 ? 6.416 -1.812 1.482 1.00 93.88 114 CYS A C 1
ATOM 921 O O . CYS A 1 114 ? 5.851 -2.660 0.782 1.00 93.88 114 CYS A O 1
ATOM 923 N N . ASP A 1 115 ? 7.725 -1.801 1.717 1.00 89.38 115 ASP A N 1
ATOM 924 C CA . ASP A 1 115 ? 8.591 -2.879 1.273 1.00 89.38 115 ASP A CA 1
ATOM 925 C C . ASP A 1 115 ? 8.273 -4.185 2.021 1.00 89.38 115 ASP A C 1
ATOM 927 O O . ASP A 1 115 ? 8.179 -4.208 3.256 1.00 89.38 115 ASP A O 1
ATOM 931 N N . GLY A 1 116 ? 8.061 -5.253 1.256 1.00 85.25 116 GLY A N 1
ATOM 932 C CA . GLY A 1 116 ? 7.640 -6.567 1.726 1.00 85.25 116 GLY A CA 1
ATOM 933 C C . GLY A 1 116 ? 8.723 -7.627 1.574 1.00 85.25 116 GLY A C 1
ATOM 934 O O . GLY A 1 116 ? 9.899 -7.397 1.843 1.00 85.25 116 GLY A O 1
ATOM 935 N N . ALA A 1 117 ? 8.317 -8.850 1.230 1.00 81.25 117 ALA A N 1
ATOM 936 C CA . ALA A 1 117 ? 9.257 -9.964 1.151 1.00 81.25 117 ALA A CA 1
ATOM 937 C C . ALA A 1 117 ? 10.208 -9.854 -0.063 1.00 81.25 117 ALA A C 1
ATOM 939 O O . ALA A 1 117 ? 9.806 -9.322 -1.104 1.00 81.25 117 ALA A O 1
ATOM 940 N N . PRO A 1 118 ? 11.429 -10.418 0.035 1.00 80.50 118 PRO A N 1
ATOM 941 C CA . PRO A 1 118 ? 12.360 -10.517 -1.088 1.00 80.50 118 PRO A CA 1
ATOM 942 C C . PRO A 1 118 ? 11.784 -11.286 -2.281 1.00 80.50 118 PRO A C 1
ATOM 944 O O . PRO A 1 118 ? 10.972 -12.197 -2.115 1.00 80.50 118 PRO A O 1
ATOM 947 N N . ASP A 1 119 ? 12.269 -10.978 -3.485 1.00 71.44 119 ASP A N 1
ATOM 948 C CA . ASP A 1 119 ? 11.717 -11.502 -4.743 1.00 71.44 119 ASP A CA 1
ATOM 949 C C . ASP A 1 119 ? 12.034 -12.993 -5.056 1.00 71.44 119 ASP A C 1
ATOM 951 O O . ASP A 1 119 ? 11.675 -13.469 -6.130 1.00 71.44 119 ASP A O 1
ATOM 955 N N . GLN A 1 120 ? 12.688 -13.770 -4.166 1.00 65.00 120 GLN A N 1
ATOM 956 C CA . GLN A 1 120 ? 13.076 -15.202 -4.351 1.00 65.00 120 GLN A CA 1
ATOM 957 C C . GLN A 1 120 ? 13.158 -15.922 -2.967 1.00 65.00 120 GLN A C 1
ATOM 959 O O . GLN A 1 120 ? 13.498 -15.263 -1.992 1.00 65.00 120 GLN A O 1
ATOM 964 N N . CYS A 1 121 ? 12.854 -17.212 -2.694 1.00 44.88 121 CYS A N 1
ATOM 965 C CA . CYS A 1 121 ? 13.056 -18.497 -3.393 1.00 44.88 121 CYS A CA 1
ATOM 966 C C . CYS A 1 121 ? 12.013 -19.584 -2.975 1.00 44.88 121 CYS A C 1
ATOM 968 O O . CYS A 1 121 ? 12.110 -20.130 -1.878 1.00 44.88 121 CYS A O 1
ATOM 970 N N . LEU A 1 122 ? 11.101 -20.022 -3.852 1.00 40.84 122 LEU A N 1
ATOM 971 C CA . LEU A 1 122 ? 10.453 -21.353 -3.773 1.00 40.84 122 LEU A CA 1
ATOM 972 C C . LEU A 1 122 ? 10.359 -21.929 -5.193 1.00 40.84 122 LEU A C 1
ATOM 974 O O . LEU A 1 122 ? 9.316 -21.881 -5.835 1.00 40.84 122 LEU A O 1
ATOM 978 N N . GLY A 1 123 ? 11.493 -22.416 -5.710 1.00 35.28 123 GLY A N 1
ATOM 979 C CA . GLY A 1 123 ? 11.556 -22.953 -7.073 1.00 35.28 123 GLY A CA 1
ATOM 980 C C . GLY A 1 123 ? 12.897 -23.484 -7.587 1.00 35.28 123 GLY A C 1
ATOM 981 O O . GLY A 1 123 ? 12.915 -24.011 -8.685 1.00 35.28 123 GLY A O 1
ATOM 982 N N . ASN A 1 124 ? 13.988 -23.441 -6.812 1.00 32.78 124 ASN A N 1
ATOM 983 C CA . ASN A 1 124 ? 15.137 -24.348 -7.006 1.00 32.78 124 ASN A CA 1
ATOM 984 C C . ASN A 1 124 ? 15.022 -25.602 -6.110 1.00 32.78 124 ASN A C 1
ATOM 986 O O . ASN A 1 124 ? 16.021 -26.199 -5.731 1.00 32.78 124 ASN A O 1
ATOM 990 N N . ILE A 1 125 ? 13.791 -26.018 -5.781 1.00 38.06 125 ILE A N 1
ATOM 991 C CA . ILE A 1 125 ? 13.487 -27.316 -5.144 1.00 38.06 125 ILE A CA 1
ATOM 992 C C . ILE A 1 125 ? 12.678 -28.190 -6.122 1.00 38.06 125 ILE A C 1
ATOM 994 O O . ILE A 1 125 ? 11.654 -28.764 -5.778 1.00 38.06 125 ILE A O 1
ATOM 998 N N . TYR A 1 126 ? 13.130 -28.253 -7.376 1.00 37.22 126 TYR A N 1
ATOM 999 C CA . TYR A 1 126 ? 12.878 -29.394 -8.268 1.00 37.22 126 TYR A CA 1
ATOM 1000 C C . TYR A 1 126 ? 14.168 -29.852 -8.971 1.00 37.22 126 TYR A C 1
ATOM 1002 O O . TYR A 1 126 ? 14.117 -30.523 -9.998 1.00 37.22 126 TYR A O 1
ATOM 1010 N N . SER A 1 127 ? 15.347 -29.547 -8.417 1.00 41.12 127 SER A N 1
ATOM 1011 C CA . SER A 1 127 ? 16.495 -30.421 -8.643 1.00 41.12 127 SER A CA 1
ATOM 1012 C C . SER A 1 127 ? 16.383 -31.589 -7.659 1.00 41.12 127 SER A C 1
ATOM 1014 O O . SER A 1 127 ? 16.397 -31.389 -6.448 1.00 41.12 127 SER A O 1
ATOM 1016 N N . ILE A 1 128 ? 16.293 -32.804 -8.214 1.00 41.94 128 ILE A N 1
ATOM 1017 C CA . ILE A 1 128 ? 16.185 -34.114 -7.544 1.00 41.94 128 ILE A CA 1
ATOM 1018 C C . ILE A 1 128 ? 14.750 -34.456 -7.099 1.00 41.94 128 ILE A C 1
ATOM 1020 O O . ILE A 1 128 ? 14.391 -34.196 -5.961 1.00 41.94 128 ILE A O 1
ATOM 1024 N N . ILE A 1 129 ? 13.919 -35.014 -7.995 1.00 41.06 129 ILE A N 1
ATOM 1025 C CA . ILE A 1 129 ? 13.630 -36.468 -8.087 1.00 41.06 129 ILE A CA 1
ATOM 1026 C C . ILE A 1 129 ? 13.092 -36.767 -9.504 1.00 41.06 129 ILE A C 1
ATOM 1028 O O . ILE A 1 129 ? 11.893 -36.727 -9.756 1.00 41.06 129 ILE A O 1
ATOM 1032 N N . THR A 1 130 ? 13.991 -37.103 -10.423 1.00 38.66 130 THR A N 1
ATOM 1033 C CA . THR A 1 130 ? 13.721 -38.099 -11.475 1.00 38.66 130 THR A CA 1
ATOM 1034 C C . THR A 1 130 ? 14.954 -38.986 -11.540 1.00 38.66 130 THR A C 1
ATOM 1036 O O . THR A 1 130 ? 15.756 -38.906 -12.464 1.00 38.66 130 THR A O 1
ATOM 1039 N N . GLU A 1 131 ? 15.144 -39.776 -10.486 1.00 43.25 131 GLU A N 1
ATOM 1040 C CA . GLU A 1 131 ? 15.571 -41.156 -10.678 1.00 43.25 131 GLU A CA 1
ATOM 1041 C C . GLU A 1 131 ? 14.299 -42.001 -10.611 1.00 43.25 131 GLU A C 1
ATOM 1043 O O . GLU A 1 131 ? 13.626 -42.003 -9.577 1.00 43.25 131 GLU A O 1
ATOM 1048 N N . LEU A 1 132 ? 13.959 -42.593 -11.762 1.00 40.44 132 LEU A N 1
ATOM 1049 C CA . LEU A 1 132 ? 13.329 -43.895 -12.042 1.00 40.44 132 LEU A CA 1
ATOM 1050 C C . LEU A 1 132 ? 12.623 -43.845 -13.404 1.00 40.44 132 LEU A C 1
ATOM 1052 O O . LEU A 1 132 ? 11.683 -43.036 -13.567 1.00 40.44 132 LEU A O 1
#

Sequence (132 aa):
MTLCRMVPELFPHVRQLDINILGELRLRPDTHSTVIALGGIETVFLGPIEDMVPALGPGREVCIAIQQMVFHTLFMKKLELYGQDLKQDIYNPYNIRFWKELDPDNGLLGYWICDGAPDQCLGNIYSIITEL

Foldseek 3Di:
DVVLLCLCVVPVPAAEAEAEDDDDDPDDPVCPVVCVVVVVLCCVVVVVVLVRQVSNPDRHAYEYAYEQVSLVVVVVVVCVVQPPNFAKDCPDPVKIWTWDANDPVVVPDTHIYMHHDYPDDDPVVPPDDDDD

pLDDT: mean 78.38, std 16.37, range [32.78, 95.44]

Radius of gyration: 17.29 Å; chains: 1; bounding box: 33×60×43 Å

Secondary structure (DSSP, 8-state):
--HHHHHHHH-TT-SEEEEE--------HHHHHHHHHTTHHIIIIIHHHHHHHHHT-SSSEEEEEE-HHHHHHHHHHHHHHHGGGS-EEE-SSS-EEEEEES-TTTSS-EEEEEE-S-S--SSS--SS----

Organism: NCBI:txid655981